Protein AF-A0A140K693-F1 (afdb_monomer)

pLDDT: mean 76.39, std 17.12, range [43.47, 95.31]

Sequence (63 aa):
MMNNFSNTDRRFRITVATPGMSGNLRQSSLTYEVSFANLSQTIQNIHRLGGKIVSITEMALEM

Foldseek 3Di:
DPPPPPQQVKKKKWWWFQDDPDPDPDRPIDIDIDGPVCVVVVVVVCVVNVIHTPDMDTDDPDD

Secondary structure (DSSP, 8-state):
------GGG-EEEEEEEEPPSSSS---EEEEEEEEHHHHHHHHHHHHHTTPEEEEEEEEP---

Solvent-accessible surface area (backbone atoms only — not comparable to full-atom values): 3880 Å² total; per-residue (Å²): 132,86,80,77,77,68,57,65,77,38,36,33,40,36,36,28,40,32,75,53,96,51,99,57,97,55,72,45,72,45,78,45,80,36,39,52,83,47,42,65,61,51,52,53,49,36,53,74,72,63,33,41,80,74,47,78,42,81,46,81,78,85,128

Mean predicted aligned error: 9.18 Å

Structure (mmCIF, N/CA/C/O backbone):
data_AF-A0A140K693-F1
#
_entry.id   AF-A0A140K693-F1
#
loop_
_atom_site.group_PDB
_atom_site.id
_atom_site.type_symbol
_atom_site.label_atom_id
_atom_site.label_alt_id
_atom_site.label_comp_id
_atom_site.label_asym_id
_atom_site.label_entity_id
_atom_site.label_seq_id
_atom_site.pdbx_PDB_ins_code
_atom_site.Cartn_x
_atom_site.Cartn_y
_atom_site.Cartn_z
_atom_site.occupancy
_atom_site.B_iso_or_equiv
_atom_site.auth_seq_id
_atom_site.auth_comp_id
_atom_site.auth_asym_id
_atom_site.auth_atom_id
_atom_site.pdbx_PDB_model_num
ATOM 1 N N . MET A 1 1 ? -29.440 4.168 17.313 1.00 43.47 1 MET A N 1
ATOM 2 C CA . MET A 1 1 ? -28.052 3.833 17.689 1.00 43.47 1 MET A CA 1
ATOM 3 C C . MET A 1 1 ? -27.215 4.000 16.434 1.00 43.47 1 MET A C 1
ATOM 5 O O . MET A 1 1 ? -27.489 3.318 15.458 1.00 43.47 1 MET A O 1
ATOM 9 N N . MET A 1 2 ? -26.332 4.999 16.389 1.00 45.69 2 MET A N 1
ATOM 10 C CA . MET A 1 2 ? -25.480 5.245 15.223 1.00 45.69 2 MET A CA 1
ATOM 11 C C . MET A 1 2 ? -24.339 4.230 15.300 1.00 45.69 2 MET A C 1
ATOM 13 O O . MET A 1 2 ? -23.451 4.383 16.136 1.00 45.69 2 MET A O 1
ATOM 17 N N . ASN A 1 3 ? -24.401 3.153 14.515 1.00 51.03 3 ASN A N 1
ATOM 18 C CA . ASN A 1 3 ? -23.298 2.203 14.423 1.00 51.03 3 ASN A CA 1
ATOM 19 C C . ASN A 1 3 ? -22.080 2.949 13.876 1.00 51.03 3 ASN A C 1
ATOM 21 O O . ASN A 1 3 ? -21.967 3.199 12.677 1.00 51.03 3 ASN A O 1
ATOM 25 N N . ASN A 1 4 ? -21.180 3.332 14.776 1.00 50.12 4 ASN A N 1
ATOM 26 C CA . ASN A 1 4 ? -19.871 3.847 14.435 1.00 50.12 4 ASN A CA 1
ATOM 27 C C . ASN A 1 4 ? -19.059 2.664 13.902 1.00 50.12 4 ASN A C 1
ATOM 29 O O . ASN A 1 4 ? -18.359 1.986 14.651 1.00 50.12 4 ASN A O 1
ATOM 33 N N . PHE A 1 5 ? -19.227 2.355 12.614 1.00 52.12 5 PHE A N 1
ATOM 34 C CA . PHE A 1 5 ? -18.377 1.411 11.905 1.00 52.12 5 PHE A CA 1
ATOM 35 C C . PHE A 1 5 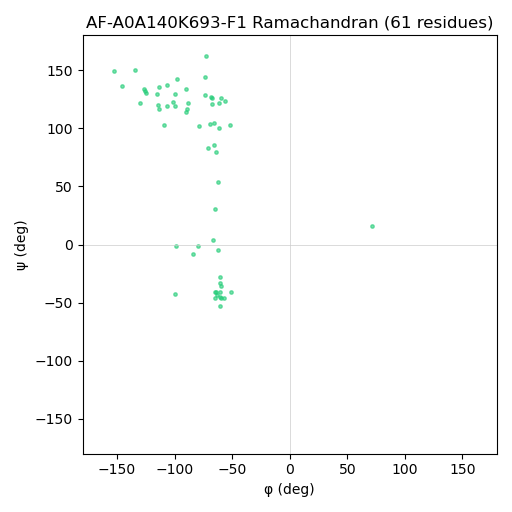? -16.984 2.032 11.836 1.00 52.12 5 PHE A C 1
ATOM 37 O O . PHE A 1 5 ? -16.643 2.726 10.878 1.00 52.12 5 PHE A O 1
ATOM 44 N N . SER A 1 6 ? -16.190 1.826 12.886 1.00 52.41 6 SER A N 1
ATOM 45 C CA . SER A 1 6 ? -14.764 2.122 12.894 1.00 52.41 6 SER A CA 1
ATOM 46 C C . SER A 1 6 ? -14.092 1.216 11.862 1.00 52.41 6 SER A C 1
ATOM 48 O O . SER A 1 6 ? -13.507 0.188 12.181 1.00 52.41 6 SER A O 1
ATOM 50 N N . ASN A 1 7 ? -14.183 1.603 10.587 1.00 56.03 7 ASN A N 1
ATOM 51 C CA . ASN A 1 7 ? -13.508 0.958 9.459 1.00 56.03 7 ASN A CA 1
ATOM 52 C C . ASN A 1 7 ? -11.976 1.018 9.596 1.00 56.03 7 ASN A C 1
ATOM 54 O O . ASN A 1 7 ? -11.262 0.443 8.784 1.00 56.03 7 ASN A O 1
ATOM 58 N N . THR A 1 8 ? -11.469 1.705 10.622 1.00 58.53 8 THR A N 1
ATOM 59 C CA . THR A 1 8 ? -10.060 1.788 11.004 1.00 58.53 8 THR A CA 1
ATOM 60 C C . THR A 1 8 ? -9.433 0.446 11.358 1.00 58.53 8 THR A C 1
ATOM 62 O O . THR A 1 8 ? -8.231 0.309 11.147 1.00 58.53 8 THR A O 1
ATOM 65 N N . ASP A 1 9 ? -10.207 -0.533 11.836 1.00 63.75 9 ASP A N 1
ATOM 66 C CA . ASP A 1 9 ? -9.657 -1.856 12.176 1.00 63.75 9 ASP A CA 1
ATOM 67 C C . ASP A 1 9 ? -9.542 -2.796 10.962 1.00 63.75 9 ASP A C 1
ATOM 69 O O . ASP A 1 9 ? -8.919 -3.853 11.019 1.00 63.75 9 ASP A O 1
ATOM 73 N N . ARG A 1 10 ? -10.088 -2.393 9.807 1.00 77.44 10 ARG A N 1
ATOM 74 C CA . ARG A 1 10 ? -10.034 -3.202 8.586 1.00 77.44 10 ARG A CA 1
ATOM 75 C C . ARG A 1 10 ? -8.630 -3.181 7.989 1.00 77.44 10 ARG A C 1
ATOM 77 O O . ARG A 1 10 ? -8.057 -2.112 7.735 1.00 77.44 10 ARG A O 1
ATOM 84 N N . ARG A 1 11 ? -8.094 -4.372 7.722 1.00 87.44 11 ARG A N 1
ATOM 85 C CA . ARG A 1 11 ? -6.830 -4.587 7.011 1.00 87.44 11 ARG A CA 1
ATOM 86 C C . ARG A 1 11 ? -7.112 -4.895 5.547 1.00 87.44 11 ARG A C 1
ATOM 88 O O . ARG A 1 11 ? -8.064 -5.588 5.217 1.00 87.44 11 ARG A O 1
ATOM 95 N N . PHE A 1 12 ? -6.266 -4.388 4.667 1.00 90.81 12 PHE A N 1
ATOM 96 C CA . PHE A 1 12 ? -6.355 -4.574 3.228 1.00 90.81 12 PHE A CA 1
ATOM 97 C C . PHE A 1 12 ? -5.035 -5.107 2.718 1.00 90.81 12 PHE A C 1
ATOM 99 O O . PHE A 1 12 ? -3.976 -4.569 3.040 1.00 90.81 12 PHE A O 1
ATOM 106 N N . ARG A 1 13 ? -5.114 -6.129 1.878 1.00 91.88 13 ARG A N 1
ATOM 107 C CA . ARG A 1 13 ? -3.977 -6.681 1.159 1.00 91.88 13 ARG A CA 1
ATOM 108 C C . ARG A 1 13 ? -4.001 -6.178 -0.280 1.00 91.88 13 ARG A C 1
ATOM 110 O O . ARG A 1 13 ? -4.983 -6.373 -0.991 1.00 91.88 13 ARG A O 1
ATOM 117 N N . ILE A 1 14 ? -2.927 -5.521 -0.700 1.00 91.50 14 ILE A N 1
ATOM 118 C CA . ILE A 1 14 ? -2.748 -4.939 -2.031 1.00 91.50 14 ILE A CA 1
ATOM 119 C C . ILE A 1 14 ? -1.627 -5.694 -2.732 1.00 91.50 14 ILE A C 1
ATOM 121 O O . ILE A 1 14 ? -0.487 -5.663 -2.275 1.00 91.50 14 ILE A O 1
ATOM 125 N N . THR A 1 15 ? -1.923 -6.317 -3.865 1.00 91.38 15 THR A N 1
ATOM 126 C CA . THR A 1 15 ? -0.912 -6.944 -4.722 1.00 91.38 15 THR A CA 1
ATOM 127 C C . THR A 1 15 ? -0.596 -6.008 -5.877 1.00 91.38 15 THR A C 1
ATOM 129 O O . THR A 1 15 ? -1.499 -5.538 -6.570 1.00 91.38 15 THR A O 1
ATOM 132 N N . VAL A 1 16 ? 0.686 -5.746 -6.101 1.00 88.75 16 VAL A N 1
ATOM 133 C CA . VAL A 1 16 ? 1.201 -4.826 -7.115 1.00 88.75 16 VAL A CA 1
ATOM 134 C C . VAL A 1 16 ? 2.197 -5.564 -7.994 1.00 88.75 16 VAL A C 1
ATOM 136 O O . VAL A 1 16 ? 3.111 -6.212 -7.494 1.00 88.75 16 VAL A O 1
ATOM 139 N N . ALA A 1 17 ? 2.054 -5.428 -9.306 1.00 86.19 17 ALA A N 1
ATOM 140 C CA . ALA A 1 17 ? 3.088 -5.775 -10.263 1.00 86.19 17 ALA A CA 1
ATOM 141 C C . ALA A 1 17 ? 3.946 -4.533 -10.503 1.00 86.19 17 ALA A C 1
ATOM 143 O O . ALA A 1 17 ? 3.459 -3.531 -11.034 1.00 86.19 17 ALA A O 1
ATOM 144 N N . THR A 1 18 ? 5.214 -4.571 -10.1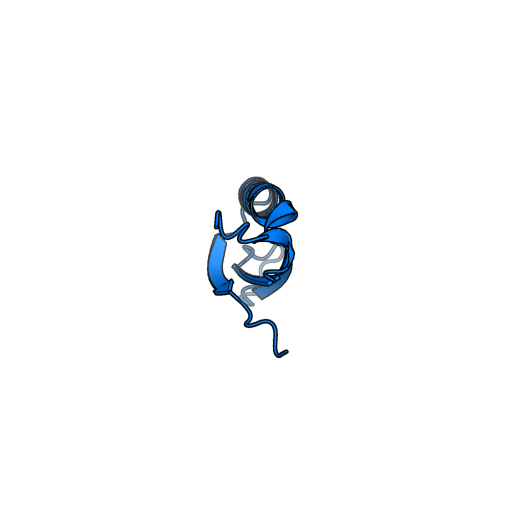08 1.00 70.31 18 THR A N 1
ATOM 145 C CA . THR A 1 18 ? 6.159 -3.523 -10.492 1.00 70.31 18 THR A CA 1
ATOM 146 C C . THR A 1 18 ? 6.830 -3.910 -11.811 1.00 70.31 18 THR A C 1
ATOM 148 O O . THR A 1 18 ? 7.228 -5.068 -11.979 1.00 70.31 18 THR A O 1
ATOM 151 N N . PRO A 1 19 ? 6.933 -2.987 -12.786 1.00 59.62 19 PRO A N 1
ATOM 152 C CA . PRO A 1 19 ? 7.766 -3.225 -13.954 1.00 59.62 19 PRO A CA 1
ATOM 153 C C . PRO A 1 19 ? 9.207 -3.393 -13.462 1.00 59.62 19 PRO A C 1
ATOM 155 O O . PRO A 1 19 ? 9.734 -2.533 -12.757 1.00 59.62 19 PRO A O 1
ATOM 158 N N . GLY A 1 20 ? 9.811 -4.545 -13.757 1.00 56.66 20 GLY A N 1
ATOM 159 C CA . GLY A 1 20 ? 11.139 -4.890 -13.262 1.00 56.66 20 GLY A CA 1
ATOM 160 C C . GLY A 1 20 ? 12.161 -3.824 -13.653 1.00 56.66 20 GLY A C 1
ATOM 161 O O . GLY A 1 20 ? 12.358 -3.551 -14.832 1.00 56.66 20 GLY A O 1
ATOM 162 N N . MET A 1 21 ? 12.850 -3.256 -12.662 1.00 51.72 21 MET A N 1
ATOM 163 C CA . MET A 1 21 ? 13.988 -2.341 -12.850 1.00 51.72 21 MET A CA 1
ATOM 164 C C . MET A 1 21 ? 15.222 -3.022 -13.481 1.00 51.72 21 MET A C 1
ATOM 166 O O . MET A 1 21 ? 16.272 -2.404 -13.613 1.00 51.72 21 MET A O 1
ATOM 170 N N . SER A 1 22 ? 15.129 -4.299 -13.860 1.00 47.69 22 SER A N 1
ATOM 171 C CA . SER A 1 22 ? 16.193 -5.059 -14.510 1.00 47.69 22 SER A CA 1
ATOM 172 C C . SER A 1 22 ? 15.574 -6.045 -15.496 1.00 47.69 22 SER A C 1
ATOM 174 O O . SER A 1 22 ? 14.567 -6.677 -15.178 1.00 47.69 22 SER A O 1
ATOM 176 N N . GLY A 1 23 ? 16.163 -6.147 -16.691 1.00 51.28 23 GLY A N 1
ATOM 177 C CA . GLY A 1 23 ? 15.657 -6.828 -17.892 1.00 51.28 23 GLY A CA 1
ATOM 178 C C . GLY A 1 23 ? 15.500 -8.351 -17.816 1.00 51.28 23 GLY A C 1
ATOM 179 O O . GLY A 1 23 ? 15.620 -9.025 -18.832 1.00 51.28 23 GLY A O 1
ATOM 180 N N . ASN A 1 24 ? 15.214 -8.904 -16.642 1.00 51.97 24 ASN A N 1
ATOM 181 C CA . ASN A 1 24 ? 14.820 -10.291 -16.477 1.00 51.97 24 ASN A CA 1
ATOM 182 C C . ASN A 1 24 ? 13.323 -10.341 -16.171 1.00 51.97 24 ASN A C 1
ATOM 184 O O . ASN A 1 24 ? 12.868 -9.785 -15.176 1.00 51.97 24 ASN A O 1
ATOM 188 N N . LEU A 1 25 ? 12.573 -11.013 -17.050 1.00 50.12 25 LEU A N 1
ATOM 189 C CA . LEU A 1 25 ? 11.118 -11.218 -17.058 1.00 50.12 25 LEU A CA 1
ATOM 190 C C . LEU A 1 25 ? 10.580 -11.992 -15.834 1.00 50.12 25 LEU A C 1
ATOM 192 O O . LEU A 1 25 ? 9.874 -12.989 -15.958 1.00 50.12 25 LEU A O 1
ATOM 196 N N . ARG A 1 26 ? 10.883 -11.539 -14.622 1.00 54.56 26 ARG A N 1
ATOM 197 C CA . ARG A 1 26 ? 10.122 -11.879 -13.426 1.00 54.56 26 ARG A CA 1
ATOM 198 C C . ARG A 1 26 ? 9.385 -10.614 -13.037 1.00 54.56 26 ARG A C 1
ATOM 200 O O . ARG A 1 26 ? 9.992 -9.684 -12.524 1.00 54.56 26 ARG A O 1
ATOM 207 N N . GLN A 1 27 ? 8.087 -10.567 -13.336 1.00 57.75 27 GLN A N 1
ATOM 208 C CA . GLN A 1 27 ? 7.186 -9.556 -12.790 1.00 57.75 27 GLN A CA 1
ATOM 209 C C . GLN A 1 27 ? 7.35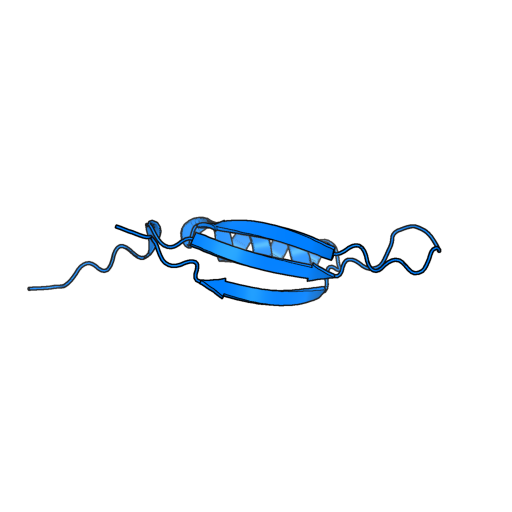6 -9.571 -11.268 1.00 57.75 27 GLN A C 1
ATOM 211 O O . GLN A 1 27 ? 6.902 -10.501 -10.597 1.00 57.75 27 GLN A O 1
ATOM 216 N N . SER A 1 28 ? 8.077 -8.593 -10.723 1.00 64.31 28 SER A N 1
ATOM 217 C CA . SER A 1 28 ? 8.254 -8.466 -9.285 1.00 64.31 28 SER A CA 1
ATOM 218 C C . SER A 1 28 ? 6.888 -8.143 -8.695 1.00 64.31 28 SER A C 1
ATOM 220 O O . SER A 1 28 ? 6.347 -7.054 -8.876 1.00 64.31 28 SER A O 1
ATOM 222 N N . SER A 1 29 ? 6.287 -9.151 -8.069 1.00 75.94 29 SER A N 1
ATOM 223 C CA . SER A 1 29 ? 4.996 -9.033 -7.405 1.00 75.94 29 SER A CA 1
ATOM 224 C C . SER A 1 29 ? 5.257 -8.618 -5.962 1.00 75.94 29 SER A C 1
ATOM 226 O O . SER A 1 29 ? 5.905 -9.351 -5.217 1.00 75.94 29 SER A O 1
ATOM 228 N N . LEU A 1 30 ? 4.787 -7.435 -5.576 1.00 84.81 30 LEU A N 1
ATOM 229 C CA . LEU A 1 30 ? 4.873 -6.913 -4.215 1.00 84.81 30 LEU A CA 1
ATOM 230 C C . LEU A 1 30 ? 3.496 -6.973 -3.565 1.00 84.81 30 LEU A C 1
ATOM 232 O O . LEU A 1 30 ? 2.493 -6.642 -4.192 1.00 84.81 30 LEU A O 1
ATOM 236 N N . THR A 1 31 ? 3.446 -7.399 -2.307 1.00 89.38 31 THR A N 1
ATOM 237 C CA . THR A 1 31 ? 2.215 -7.416 -1.512 1.00 89.38 31 THR A CA 1
ATOM 238 C C . THR A 1 31 ? 2.359 -6.441 -0.352 1.00 89.38 31 THR A C 1
ATOM 240 O O . THR A 1 31 ? 3.343 -6.506 0.380 1.00 89.38 31 THR A O 1
ATOM 243 N N . TYR A 1 32 ? 1.377 -5.561 -0.176 1.00 87.12 32 TYR A N 1
ATOM 244 C C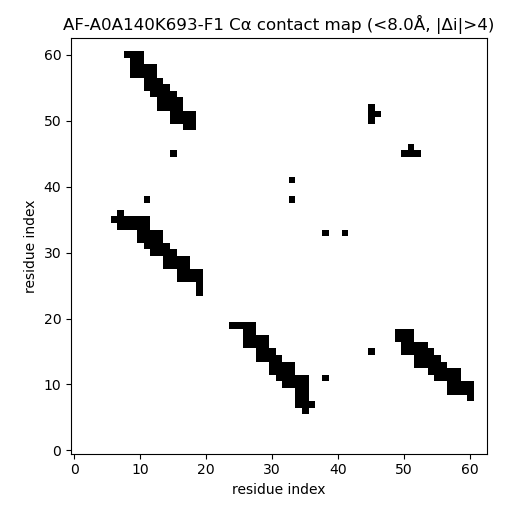A . TYR A 1 32 ? 1.279 -4.635 0.948 1.00 87.12 32 TYR A CA 1
ATOM 245 C C . TYR A 1 32 ? 0.075 -4.999 1.805 1.00 87.12 32 TYR A C 1
ATOM 247 O O . TYR A 1 32 ? -1.007 -5.214 1.268 1.00 87.12 32 TYR A O 1
ATOM 255 N N . GLU A 1 33 ? 0.238 -5.007 3.122 1.00 91.12 33 GLU A N 1
ATOM 256 C CA . GLU A 1 33 ? -0.871 -5.124 4.067 1.00 91.12 33 GLU A CA 1
ATOM 257 C C . GLU A 1 33 ? -0.996 -3.820 4.848 1.00 91.12 33 GLU A C 1
ATOM 259 O O . GLU A 1 33 ? -0.078 -3.404 5.555 1.00 91.12 33 GLU A O 1
ATOM 264 N N . VAL A 1 34 ? -2.123 -3.133 4.684 1.00 90.50 34 VAL A N 1
ATOM 265 C CA . VAL A 1 34 ? -2.329 -1.782 5.216 1.00 90.50 34 VAL A CA 1
ATOM 266 C C . VAL A 1 34 ? -3.684 -1.666 5.891 1.00 90.50 34 VAL A C 1
ATOM 268 O O . VAL A 1 34 ? -4.632 -2.352 5.528 1.00 90.50 34 VAL A O 1
ATOM 271 N N . SER A 1 35 ? -3.794 -0.803 6.897 1.00 89.38 35 SER A N 1
ATOM 272 C CA . SER A 1 35 ? -5.097 -0.425 7.448 1.00 89.38 35 SER A CA 1
ATOM 273 C C . SER A 1 35 ? -5.847 0.496 6.484 1.00 89.38 35 SER A C 1
ATOM 275 O O . SER A 1 35 ? -5.235 1.133 5.620 1.00 89.38 35 SER A O 1
ATOM 277 N N . PHE A 1 36 ? -7.162 0.631 6.674 1.00 86.25 36 PHE A N 1
ATOM 278 C CA . PHE A 1 36 ? -7.984 1.567 5.897 1.00 86.25 36 PHE A CA 1
ATOM 279 C C . PHE A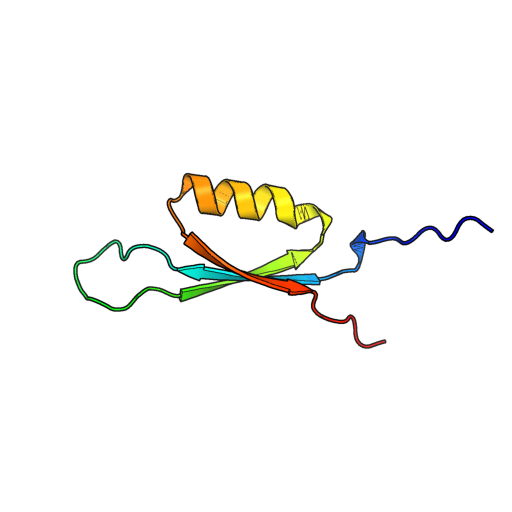 1 36 ? -7.405 2.993 5.869 1.00 86.25 36 PHE A C 1
ATOM 281 O O . PHE A 1 36 ? -7.357 3.625 4.816 1.00 86.25 36 PHE A O 1
ATOM 288 N N . ALA A 1 37 ? -6.891 3.475 7.007 1.00 87.75 37 ALA A N 1
ATOM 289 C CA . ALA A 1 37 ? -6.320 4.818 7.132 1.00 87.75 37 ALA A CA 1
ATOM 290 C C . ALA A 1 37 ? -5.120 5.060 6.194 1.00 87.75 37 ALA A C 1
ATOM 292 O O . ALA A 1 37 ? -4.942 6.167 5.692 1.00 87.75 37 ALA A O 1
ATOM 293 N N . ASN A 1 38 ? -4.328 4.021 5.916 1.00 89.81 38 ASN A N 1
ATOM 294 C CA . ASN A 1 38 ? -3.116 4.117 5.099 1.00 89.81 38 ASN A CA 1
ATOM 295 C C . ASN A 1 38 ?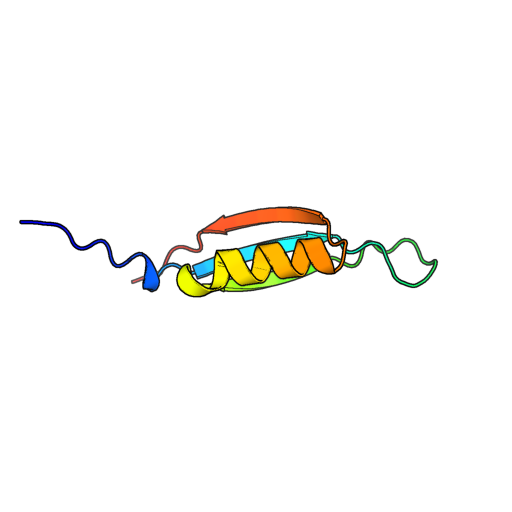 -3.329 3.675 3.642 1.00 89.81 38 ASN A C 1
ATOM 297 O O . ASN A 1 38 ? -2.399 3.748 2.831 1.00 89.81 38 ASN A O 1
ATOM 301 N N . LEU A 1 39 ? -4.541 3.234 3.288 1.00 90.81 39 LEU A N 1
ATOM 302 C CA . LEU A 1 39 ? -4.863 2.681 1.973 1.00 90.81 39 LEU A CA 1
ATOM 303 C C . LEU A 1 39 ? -4.616 3.704 0.858 1.00 90.81 39 LEU A C 1
ATOM 305 O O . LEU A 1 39 ? -3.851 3.443 -0.072 1.00 90.81 39 LEU A O 1
ATOM 309 N N . SER A 1 40 ? -5.194 4.900 0.987 1.00 93.62 40 SER A N 1
ATOM 310 C CA . SER A 1 40 ? -5.088 5.962 -0.020 1.00 93.62 40 SER A CA 1
ATOM 311 C C . SER A 1 40 ? -3.644 6.399 -0.257 1.00 93.62 40 SER A C 1
ATOM 313 O O . SER A 1 40 ? -3.211 6.518 -1.403 1.00 93.62 40 SER A O 1
ATOM 315 N N . GLN A 1 41 ? -2.872 6.597 0.815 1.00 94.81 41 GLN A N 1
ATOM 316 C CA . GLN A 1 41 ? -1.467 6.991 0.708 1.00 94.81 41 GLN A CA 1
ATOM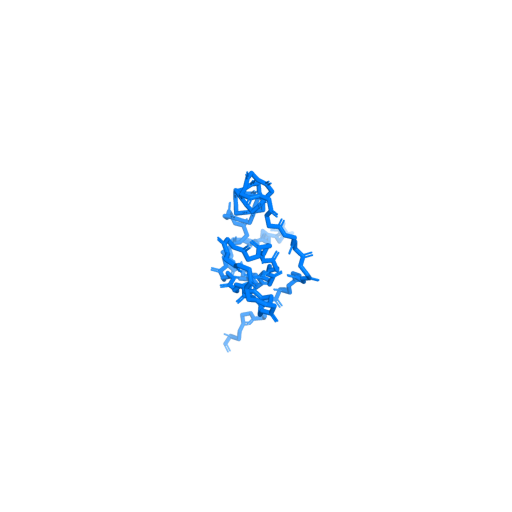 317 C C . GLN A 1 41 ? -0.633 5.903 0.020 1.00 94.81 41 GLN A C 1
ATOM 319 O O . GLN A 1 41 ? 0.203 6.208 -0.832 1.00 94.81 41 GLN A O 1
ATOM 324 N N . THR A 1 42 ? -0.896 4.635 0.341 1.00 93.19 42 THR A N 1
ATOM 325 C CA . THR A 1 42 ? -0.199 3.492 -0.261 1.00 93.19 42 THR A CA 1
ATOM 326 C C . THR A 1 42 ? -0.499 3.385 -1.753 1.00 93.19 42 THR A C 1
ATOM 328 O O . THR A 1 42 ? 0.428 3.284 -2.552 1.00 93.19 42 THR A O 1
ATOM 331 N N . ILE A 1 43 ? -1.770 3.507 -2.150 1.00 92.69 43 ILE A N 1
ATOM 332 C CA . ILE A 1 43 ? -2.190 3.493 -3.560 1.00 92.69 43 ILE A CA 1
ATOM 333 C C . ILE A 1 43 ? -1.531 4.630 -4.345 1.00 92.69 43 ILE A C 1
ATOM 335 O O . ILE A 1 43 ? -0.972 4.402 -5.418 1.00 92.69 43 ILE A O 1
ATOM 339 N N . GLN A 1 44 ? -1.530 5.850 -3.803 1.00 95.31 44 GLN A N 1
ATOM 340 C CA . GLN A 1 44 ? -0.870 6.979 -4.461 1.00 95.31 44 GLN A CA 1
ATOM 341 C C . GLN A 1 44 ? 0.632 6.742 -4.638 1.00 95.31 44 GLN A C 1
ATOM 343 O O . GLN A 1 44 ? 1.178 7.052 -5.694 1.00 95.31 44 GLN A O 1
ATOM 348 N N . ASN A 1 45 ? 1.305 6.179 -3.634 1.00 92.12 45 ASN A N 1
ATOM 349 C CA . ASN A 1 45 ? 2.724 5.854 -3.737 1.00 92.12 45 ASN A CA 1
ATOM 350 C C . ASN A 1 45 ? 2.990 4.771 -4.786 1.00 92.12 45 ASN A C 1
ATOM 352 O O . ASN A 1 45 ? 3.922 4.919 -5.570 1.00 92.12 45 ASN A O 1
ATOM 356 N N . ILE A 1 46 ? 2.145 3.740 -4.868 1.00 90.00 46 ILE A N 1
ATOM 357 C CA . ILE A 1 46 ? 2.232 2.712 -5.914 1.00 90.00 46 ILE A CA 1
ATOM 358 C C . ILE A 1 46 ? 2.144 3.352 -7.304 1.00 90.00 46 ILE A C 1
ATOM 360 O O . ILE A 1 46 ? 2.985 3.070 -8.157 1.00 90.00 46 ILE A O 1
ATOM 364 N N . HIS A 1 47 ? 1.193 4.266 -7.514 1.00 90.31 47 HIS A N 1
ATOM 365 C CA . HIS A 1 47 ? 1.078 4.998 -8.775 1.00 90.31 47 HIS A CA 1
ATOM 366 C C . HIS A 1 47 ? 2.294 5.886 -9.062 1.00 90.31 47 HIS A C 1
ATOM 368 O O . HIS A 1 47 ? 2.791 5.875 -10.186 1.00 90.31 47 HIS A O 1
ATOM 374 N N . ARG A 1 48 ? 2.814 6.616 -8.062 1.00 90.38 48 ARG A N 1
ATOM 375 C CA . ARG A 1 48 ? 4.030 7.442 -8.212 1.00 90.38 48 ARG A CA 1
ATOM 376 C C . ARG A 1 48 ? 5.252 6.612 -8.607 1.00 90.38 48 ARG A C 1
ATOM 378 O O . ARG A 1 48 ? 6.074 7.080 -9.383 1.00 90.38 48 ARG A O 1
ATOM 385 N N . LEU A 1 49 ? 5.354 5.387 -8.095 1.00 85.56 49 LEU A N 1
ATOM 386 C CA . LEU A 1 49 ? 6.431 4.445 -8.408 1.00 85.56 49 LEU A CA 1
ATOM 387 C C . LEU A 1 49 ? 6.229 3.712 -9.747 1.00 85.56 49 LEU A C 1
ATOM 389 O O . LEU A 1 49 ? 7.063 2.891 -10.120 1.00 85.56 49 LEU A O 1
ATOM 393 N N . GLY A 1 50 ? 5.129 3.968 -10.465 1.00 85.38 50 GLY A N 1
ATOM 394 C CA . GLY A 1 50 ? 4.808 3.277 -11.718 1.00 85.38 50 GLY A CA 1
ATOM 395 C C . GLY A 1 50 ? 4.395 1.813 -11.528 1.00 85.38 50 GLY A C 1
ATOM 396 O O . GLY A 1 50 ? 4.400 1.038 -12.484 1.00 85.38 50 GLY A O 1
ATOM 397 N N . GLY A 1 51 ? 4.046 1.415 -10.303 1.00 85.31 51 GLY A N 1
ATOM 398 C CA . GLY A 1 51 ? 3.520 0.089 -10.010 1.00 85.31 51 GLY A CA 1
ATOM 399 C C . GLY A 1 51 ? 2.084 -0.061 -10.509 1.00 85.31 51 GLY A C 1
ATOM 400 O O . GLY A 1 51 ? 1.275 0.865 -10.438 1.00 85.31 51 GLY A O 1
ATOM 401 N N . LYS A 1 52 ? 1.744 -1.254 -10.992 1.00 88.06 52 LYS A N 1
ATOM 402 C CA . LYS A 1 52 ? 0.386 -1.605 -11.406 1.00 88.06 52 LYS A CA 1
ATOM 403 C C . LYS A 1 52 ? -0.292 -2.405 -10.304 1.00 88.06 52 LYS A C 1
ATOM 405 O O . LYS A 1 52 ? 0.159 -3.497 -9.972 1.00 88.06 52 LYS A O 1
ATOM 410 N N . ILE A 1 53 ? -1.393 -1.895 -9.761 1.00 90.81 53 ILE A N 1
ATOM 411 C CA . ILE A 1 53 ? -2.214 -2.653 -8.809 1.00 90.81 53 ILE A CA 1
ATOM 412 C C . ILE A 1 53 ? -2.889 -3.810 -9.555 1.00 90.81 53 ILE A C 1
ATOM 414 O O . ILE A 1 53 ? -3.521 -3.608 -10.591 1.00 90.81 53 ILE A O 1
ATOM 418 N N . VAL A 1 54 ? -2.723 -5.020 -9.030 1.00 91.62 54 VAL A N 1
ATOM 419 C CA . VAL A 1 54 ? -3.300 -6.262 -9.561 1.00 91.62 54 VAL A CA 1
ATOM 420 C C . VAL A 1 54 ? -4.552 -6.644 -8.779 1.00 91.62 54 VAL A C 1
ATOM 422 O O . VAL A 1 54 ? -5.551 -7.025 -9.381 1.00 91.62 54 VAL A O 1
ATOM 425 N N . SER A 1 55 ? -4.521 -6.523 -7.449 1.00 91.12 55 SER A N 1
ATOM 426 C CA . SER A 1 55 ? -5.659 -6.853 -6.587 1.00 91.12 55 SER A CA 1
ATOM 427 C C . SER A 1 55 ? -5.649 -6.044 -5.294 1.00 91.12 55 SER A C 1
ATOM 429 O O . SER A 1 55 ? -4.581 -5.737 -4.764 1.00 91.12 55 SER A O 1
ATOM 431 N N . ILE A 1 56 ? -6.836 -5.764 -4.754 1.00 91.75 56 ILE A N 1
ATOM 432 C CA . ILE A 1 56 ? -7.033 -5.253 -3.393 1.00 91.75 56 ILE A CA 1
ATOM 433 C C . ILE A 1 56 ? -8.099 -6.125 -2.735 1.00 91.75 56 ILE A C 1
ATOM 435 O O . ILE A 1 56 ? -9.206 -6.228 -3.258 1.00 91.75 56 ILE A O 1
ATOM 439 N N . THR A 1 57 ? -7.772 -6.755 -1.611 1.00 92.12 57 THR A N 1
ATOM 440 C CA . THR A 1 57 ? -8.694 -7.612 -0.856 1.00 92.12 57 THR A CA 1
ATOM 441 C C . THR A 1 57 ? -8.789 -7.133 0.584 1.00 92.12 57 THR A C 1
ATOM 443 O O . THR A 1 57 ? -7.764 -6.931 1.236 1.00 92.12 57 THR A O 1
ATOM 446 N N . GLU A 1 58 ? -10.011 -6.960 1.086 1.00 88.69 58 GLU A N 1
ATOM 447 C CA . GLU A 1 58 ? -10.249 -6.772 2.518 1.00 88.69 58 GLU A CA 1
ATOM 448 C C . GLU A 1 58 ? -9.914 -8.081 3.240 1.00 88.69 58 GLU A C 1
ATOM 450 O O . GLU A 1 58 ? -10.387 -9.150 2.853 1.00 88.69 58 GLU A O 1
ATOM 455 N N . MET A 1 59 ? -9.053 -8.008 4.250 1.00 84.56 59 MET A N 1
ATOM 456 C CA . MET A 1 59 ? -8.772 -9.134 5.127 1.00 84.56 59 MET A CA 1
ATOM 457 C C . MET A 1 59 ? -9.789 -9.089 6.258 1.00 84.56 59 MET A C 1
ATOM 459 O O . MET A 1 59 ? -9.896 -8.078 6.956 1.00 84.56 59 MET A O 1
ATOM 463 N N . ALA A 1 60 ? -10.553 -10.170 6.408 1.00 73.06 60 ALA A N 1
ATOM 464 C CA . ALA A 1 60 ? -11.456 -10.309 7.534 1.00 73.06 60 ALA A CA 1
ATOM 465 C C . ALA A 1 60 ? -10.630 -10.255 8.824 1.00 73.06 60 ALA A C 1
ATOM 467 O O . ALA A 1 60 ? -9.651 -10.985 8.977 1.00 73.06 60 ALA A O 1
ATOM 468 N N . LEU A 1 61 ? -11.016 -9.360 9.729 1.00 65.62 61 LEU A N 1
ATOM 469 C CA . LEU A 1 61 ? -10.564 -9.420 11.107 1.00 65.62 61 LEU A CA 1
ATOM 470 C C . LEU A 1 61 ? -11.230 -10.661 11.715 1.00 65.62 61 LEU A C 1
ATOM 472 O O . LEU A 1 61 ? -12.439 -10.647 11.946 1.00 65.62 61 LEU A O 1
ATOM 476 N N . GLU A 1 62 ? -10.485 -11.755 11.882 1.00 56.25 62 GLU A N 1
ATOM 477 C CA . GLU A 1 62 ? -10.971 -12.872 12.694 1.00 56.25 62 GLU A CA 1
ATOM 478 C C . GLU A 1 62 ? -11.032 -12.396 14.152 1.00 56.25 62 GLU A C 1
ATOM 480 O O . GLU A 1 62 ? -10.043 -11.891 14.687 1.00 56.25 62 GLU A O 1
ATOM 485 N N . MET A 1 63 ? -12.237 -12.465 14.725 1.00 52.53 63 MET A N 1
ATOM 486 C CA . MET A 1 63 ? -12.568 -12.051 16.092 1.00 52.53 63 MET A CA 1
ATOM 487 C C . MET A 1 63 ? -12.260 -13.160 17.091 1.00 52.53 63 MET A C 1
ATOM 489 O O . MET A 1 63 ? -12.597 -14.324 16.774 1.00 52.53 63 MET A O 1
#

Radius of gyration: 14.75 Å; Cα contacts (8 Å, |Δi|>4): 96; chains: 1; bounding box: 44×20×36 Å

Nearest PDB structures (foldseek):
  8to5-assembly1_c  TM=7.850E-01  e=1.049E-03  Synechocystis sp. PCC 6803
  8tro-assembly1_c  TM=7.856E-01  e=2.670E-03  Synechocystis sp. PCC 6803
  7eyd-assembly1_N1  TM=6.943E-01  e=2.841E-03  Nostoc sp. PCC 7120 = FACHB-418
  4njc-assembl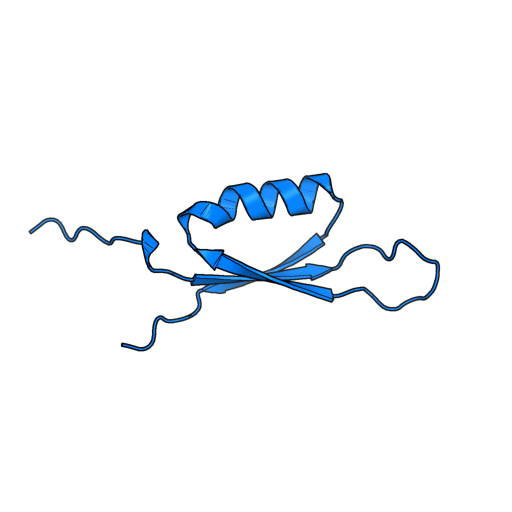y1_A  TM=6.420E-01  e=3.433E-01  Geobacillus stearothermophilus
  8xa8-assembly1_E  TM=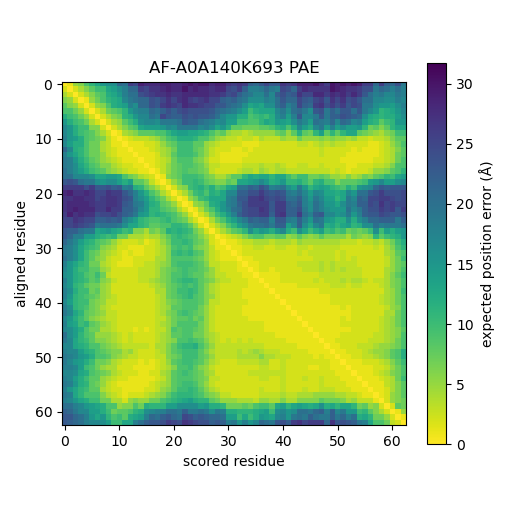5.363E-01  e=1.731E-01  Bacillus